Protein AF-A0A1I7IKX7-F1 (afdb_monomer_lite)

Radius of gyration: 22.65 Å; chains: 1; bounding box: 66×30×64 Å

Structure (mmCIF, N/CA/C/O backbone):
data_AF-A0A1I7IKX7-F1
#
_entry.id   AF-A0A1I7IKX7-F1
#
loop_
_atom_site.group_PDB
_atom_site.id
_atom_site.type_symbol
_atom_site.label_atom_id
_atom_site.label_alt_id
_atom_site.label_comp_id
_atom_site.label_asym_id
_atom_site.label_entity_id
_atom_site.label_seq_id
_atom_site.pdbx_PDB_ins_code
_atom_site.Cartn_x
_atom_site.Cartn_y
_atom_site.Cartn_z
_atom_site.occupancy
_atom_site.B_iso_or_equiv
_atom_site.auth_seq_id
_atom_site.auth_comp_id
_atom_site.auth_asym_id
_atom_site.auth_atom_id
_atom_site.pdbx_PDB_model_num
ATOM 1 N N . MET A 1 1 ? 24.505 4.560 -35.726 1.00 38.03 1 MET A N 1
ATOM 2 C CA . MET A 1 1 ? 23.063 4.797 -35.927 1.00 38.03 1 MET A CA 1
ATOM 3 C C . MET A 1 1 ? 22.500 5.191 -34.581 1.00 38.03 1 MET A C 1
ATOM 5 O O . MET A 1 1 ? 22.148 4.324 -33.798 1.00 38.03 1 MET A O 1
ATOM 9 N N . GLU A 1 2 ? 22.553 6.483 -34.277 1.00 46.25 2 GLU A N 1
ATOM 10 C CA . GLU A 1 2 ? 21.761 7.087 -33.206 1.00 46.25 2 GLU A CA 1
ATOM 11 C C . GLU A 1 2 ? 20.457 7.529 -33.869 1.00 46.25 2 GLU A C 1
ATOM 13 O O . GLU A 1 2 ? 20.399 8.582 -34.499 1.00 46.25 2 GLU A O 1
ATOM 18 N N . GLU A 1 3 ? 19.445 6.666 -33.846 1.00 45.12 3 GLU A N 1
ATOM 19 C CA . GLU A 1 3 ? 18.104 7.014 -34.311 1.00 45.12 3 GLU A CA 1
ATOM 20 C C . GLU A 1 3 ? 17.220 7.326 -33.097 1.00 45.12 3 GLU A C 1
ATOM 22 O O . GLU A 1 3 ? 16.821 6.436 -32.357 1.00 45.12 3 GLU A O 1
ATOM 27 N N . GLN A 1 4 ? 16.957 8.627 -32.927 1.00 48.66 4 GLN A N 1
ATOM 28 C CA . GLN A 1 4 ? 15.733 9.237 -32.387 1.00 48.66 4 GLN A CA 1
ATOM 29 C C . GLN A 1 4 ? 15.220 8.781 -30.999 1.00 48.66 4 GLN A C 1
ATOM 31 O O . GLN A 1 4 ? 14.270 8.015 -30.898 1.00 48.66 4 GLN A O 1
ATOM 36 N N . GLU A 1 5 ? 15.709 9.421 -29.928 1.00 53.25 5 GLU A N 1
ATOM 37 C CA . GLU A 1 5 ? 15.006 9.549 -28.627 1.00 53.25 5 GLU A CA 1
ATOM 38 C C . GLU A 1 5 ? 14.411 10.968 -28.456 1.00 53.25 5 GLU A C 1
ATOM 40 O O . GLU A 1 5 ? 14.593 11.622 -27.436 1.00 53.25 5 GLU A O 1
ATOM 45 N N . LEU A 1 6 ? 13.743 11.515 -29.478 1.00 49.81 6 LEU A N 1
ATOM 46 C CA . LEU A 1 6 ? 13.325 12.931 -29.462 1.00 49.81 6 LEU A CA 1
ATOM 47 C C . LEU A 1 6 ? 11.901 13.205 -28.945 1.00 49.81 6 LEU A C 1
ATOM 49 O O . LEU A 1 6 ? 11.495 14.362 -28.950 1.00 49.81 6 LEU A O 1
ATOM 53 N N . ASP A 1 7 ? 11.168 12.198 -28.457 1.00 56.81 7 ASP A N 1
ATOM 54 C CA . ASP A 1 7 ? 9.867 12.416 -27.793 1.00 56.81 7 ASP A CA 1
ATOM 55 C C . ASP A 1 7 ? 9.484 11.265 -26.837 1.00 56.81 7 ASP A C 1
ATOM 57 O O . ASP A 1 7 ? 8.400 10.685 -26.910 1.00 56.81 7 ASP A O 1
ATOM 61 N N . TYR A 1 8 ? 10.416 10.843 -25.976 1.00 66.56 8 TYR A N 1
ATOM 62 C CA . TYR A 1 8 ? 10.119 9.867 -24.925 1.00 66.56 8 TYR A CA 1
ATOM 63 C C . TYR A 1 8 ? 9.878 10.596 -23.599 1.00 66.56 8 TYR A C 1
ATOM 65 O O . TYR A 1 8 ? 10.785 11.244 -23.090 1.00 66.56 8 TYR A O 1
ATOM 73 N N . ASP A 1 9 ? 8.672 10.479 -23.028 1.00 78.25 9 ASP A N 1
ATOM 74 C CA . ASP A 1 9 ? 8.394 10.936 -21.660 1.00 78.25 9 ASP A CA 1
ATOM 75 C C . ASP A 1 9 ? 8.841 9.861 -20.646 1.00 78.25 9 ASP A C 1
ATOM 77 O O . ASP A 1 9 ? 8.178 8.816 -20.503 1.00 78.25 9 ASP A O 1
ATOM 81 N N . PRO A 1 10 ? 9.946 10.092 -19.908 1.00 76.75 10 PRO A N 1
ATOM 82 C CA . PRO A 1 10 ? 10.454 9.138 -18.933 1.00 76.75 10 PRO A CA 1
ATOM 83 C C . PRO A 1 10 ? 9.501 8.907 -17.760 1.00 76.75 10 PRO A C 1
ATOM 85 O O . PRO A 1 10 ? 9.554 7.838 -17.147 1.00 76.75 10 PRO A O 1
ATOM 88 N N . PHE A 1 11 ? 8.594 9.845 -17.475 1.00 83.50 11 PHE A N 1
ATOM 89 C CA . PHE A 1 11 ? 7.689 9.804 -16.329 1.00 83.50 11 PHE A CA 1
ATOM 90 C C . PHE A 1 11 ? 6.240 9.606 -16.764 1.00 83.50 11 PHE A C 1
ATOM 92 O O . PHE A 1 11 ? 5.351 10.415 -16.515 1.00 83.50 11 PHE A O 1
ATOM 99 N N . THR A 1 12 ? 5.994 8.453 -17.372 1.00 89.06 12 THR A N 1
ATOM 100 C CA . THR A 1 12 ? 4.670 8.041 -17.843 1.00 89.06 12 THR A CA 1
ATOM 101 C C . THR A 1 12 ? 3.849 7.392 -16.725 1.00 89.06 12 THR A C 1
ATOM 103 O O . THR A 1 12 ? 4.320 6.473 -16.056 1.00 89.06 12 THR A O 1
ATOM 106 N N . TYR A 1 13 ? 2.589 7.808 -16.571 1.00 91.38 13 TYR A N 1
ATOM 107 C CA . TYR A 1 13 ? 1.655 7.343 -15.533 1.00 91.38 13 TYR A CA 1
ATOM 108 C C . TYR A 1 13 ? 0.393 6.723 -16.148 1.00 91.38 13 TYR A C 1
ATOM 110 O O . TYR A 1 13 ? 0.023 7.107 -17.257 1.00 91.38 13 TYR A O 1
ATOM 118 N N . PRO A 1 14 ? -0.323 5.831 -15.433 1.00 94.69 14 PRO A N 1
ATOM 119 C CA . PRO A 1 14 ? -1.560 5.259 -15.947 1.00 94.69 14 PRO A CA 1
ATOM 120 C C . PRO A 1 14 ? -2.645 6.332 -16.082 1.00 94.69 14 PRO A C 1
ATOM 122 O O . PRO A 1 14 ? -2.897 7.123 -15.154 1.00 94.69 14 PRO A O 1
ATOM 125 N N . SER A 1 15 ? -3.337 6.305 -17.215 1.00 95.19 15 SER A N 1
ATOM 126 C CA . SER A 1 15 ? -4.569 7.048 -17.471 1.00 95.19 15 SER A CA 1
ATOM 127 C C . SER A 1 15 ? -5.696 6.610 -16.531 1.00 95.19 15 SER A C 1
ATOM 129 O O . SER A 1 15 ? -5.634 5.567 -15.878 1.00 95.19 15 SER A O 1
ATOM 131 N N . LEU A 1 16 ? -6.771 7.398 -16.451 1.00 94.06 16 LEU A N 1
ATOM 132 C CA . LEU A 1 16 ? -7.917 7.059 -15.599 1.00 94.06 16 LEU A CA 1
ATOM 133 C C . LEU A 1 16 ? -8.567 5.718 -15.974 1.00 94.06 16 LEU A C 1
ATOM 135 O O . LEU A 1 16 ? -9.005 4.995 -15.081 1.00 94.06 16 LEU A O 1
ATOM 139 N N . GLU A 1 17 ? -8.606 5.366 -17.259 1.00 95.75 17 GLU A N 1
ATOM 140 C CA . GLU A 1 17 ? -9.187 4.099 -17.713 1.00 95.75 17 GLU A CA 1
ATOM 141 C C . GLU A 1 17 ? -8.289 2.906 -17.372 1.00 95.75 17 GLU A C 1
ATOM 143 O O . GLU A 1 17 ? -8.777 1.906 -16.845 1.00 95.75 17 GLU A O 1
ATOM 148 N N . GLU A 1 18 ? -6.971 3.034 -17.543 1.00 95.00 18 GLU A N 1
ATOM 149 C CA . GLU A 1 18 ? -6.019 1.993 -17.131 1.00 95.00 18 GLU A CA 1
ATOM 150 C C . GLU A 1 18 ? -6.080 1.743 -15.623 1.00 95.00 18 GLU A C 1
ATOM 152 O O . GLU A 1 18 ? -6.112 0.592 -15.187 1.00 95.00 18 GLU A O 1
ATOM 157 N N . ARG A 1 19 ? -6.198 2.806 -14.813 1.00 94.62 19 ARG A N 1
ATOM 158 C CA . ARG A 1 19 ? -6.390 2.669 -13.359 1.00 94.62 19 ARG A CA 1
ATOM 159 C C . ARG A 1 19 ? -7.636 1.847 -13.043 1.00 94.62 19 ARG A C 1
ATOM 161 O O . ARG A 1 19 ? -7.568 0.948 -12.212 1.00 94.62 19 ARG A O 1
ATOM 168 N N . LYS A 1 20 ? -8.764 2.124 -13.708 1.00 93.19 20 LYS A N 1
ATOM 169 C CA . LYS A 1 20 ? -10.014 1.372 -13.506 1.00 93.19 20 LYS A CA 1
ATOM 170 C C . LYS A 1 20 ? -9.851 -0.101 -13.877 1.00 93.19 20 LYS A C 1
ATOM 172 O O . LYS A 1 20 ? -10.364 -0.952 -13.156 1.00 93.19 20 LYS A O 1
ATOM 177 N N . VAL A 1 21 ? -9.156 -0.408 -14.973 1.00 94.25 21 VAL A N 1
ATOM 178 C CA . VAL A 1 21 ? -8.885 -1.794 -15.393 1.00 94.25 21 VAL A CA 1
ATOM 179 C C . VAL A 1 21 ? -8.034 -2.517 -14.349 1.00 94.25 21 VAL A C 1
ATOM 181 O O . VAL A 1 21 ? -8.400 -3.609 -13.914 1.00 94.25 21 VAL A O 1
ATOM 184 N N . ILE A 1 22 ? -6.951 -1.887 -13.888 1.00 93.94 22 ILE A N 1
ATOM 185 C CA . ILE A 1 22 ? -6.068 -2.458 -12.866 1.00 93.94 22 ILE A CA 1
ATOM 186 C C . ILE A 1 22 ? -6.824 -2.674 -11.550 1.00 93.94 22 ILE A C 1
ATOM 188 O O . ILE A 1 22 ? -6.741 -3.759 -10.978 1.00 93.94 22 ILE A O 1
ATOM 192 N N . ILE A 1 23 ? -7.611 -1.698 -11.087 1.00 91.75 23 ILE A N 1
ATOM 193 C CA . ILE A 1 23 ? -8.394 -1.832 -9.847 1.00 91.75 23 ILE A CA 1
ATOM 194 C C . ILE A 1 23 ? -9.406 -2.976 -9.968 1.00 91.75 23 ILE A C 1
ATOM 196 O O . ILE A 1 23 ? -9.490 -3.816 -9.077 1.00 91.75 23 ILE A O 1
ATOM 200 N N . LYS A 1 24 ? -10.117 -3.078 -11.099 1.00 90.75 24 LYS A N 1
ATOM 201 C CA . LYS A 1 24 ? -11.068 -4.174 -11.352 1.00 90.75 24 LYS A CA 1
ATOM 202 C C . LYS A 1 24 ? -10.414 -5.558 -11.349 1.00 90.75 24 LYS A C 1
ATOM 204 O O . LYS A 1 24 ? -11.094 -6.533 -11.042 1.00 90.75 24 LYS A O 1
ATOM 209 N N . SER A 1 25 ? -9.119 -5.656 -11.662 1.00 88.94 25 SER A N 1
ATOM 210 C CA . SER A 1 25 ? -8.379 -6.923 -11.573 1.00 88.94 25 SER A CA 1
ATOM 211 C C . SER A 1 25 ? -8.161 -7.407 -10.132 1.00 88.94 25 SER A C 1
ATOM 213 O O . SER A 1 25 ? -7.816 -8.567 -9.927 1.00 88.94 25 SER A O 1
ATOM 215 N N . GLN A 1 26 ? -8.401 -6.546 -9.135 1.00 86.06 26 GLN A N 1
ATOM 216 C CA . GLN A 1 26 ? -8.281 -6.849 -7.711 1.00 86.06 26 GLN A CA 1
ATOM 217 C C . GLN A 1 26 ? -9.601 -6.575 -6.975 1.00 86.06 26 GLN A C 1
ATOM 219 O O . GLN A 1 26 ? -9.733 -5.573 -6.268 1.00 86.06 26 GLN A O 1
ATOM 224 N N . PRO A 1 27 ? -10.588 -7.485 -7.067 1.00 77.50 27 PRO A N 1
ATOM 225 C CA . PRO A 1 27 ? -11.934 -7.273 -6.522 1.00 77.50 27 PRO A CA 1
ATOM 226 C C . PRO A 1 27 ? -11.989 -7.193 -4.986 1.00 77.50 27 PRO A C 1
ATOM 228 O O . PRO A 1 27 ? -13.045 -6.933 -4.412 1.00 77.50 27 PRO A O 1
ATOM 231 N N . LEU A 1 28 ? -10.873 -7.455 -4.298 1.00 80.69 28 LEU A N 1
ATOM 232 C CA . LEU A 1 28 ? -10.764 -7.309 -2.849 1.00 80.69 28 LEU A CA 1
ATOM 233 C C . LEU A 1 28 ? -10.520 -5.860 -2.413 1.00 80.69 28 LEU A C 1
ATOM 235 O O . LEU A 1 28 ? -10.803 -5.554 -1.261 1.00 80.69 28 LEU A O 1
ATOM 239 N N . ILE A 1 29 ? -10.047 -4.978 -3.304 1.00 81.06 29 ILE A N 1
ATOM 240 C CA . ILE A 1 29 ? -9.716 -3.583 -2.973 1.00 81.06 29 ILE A CA 1
ATOM 241 C C . ILE A 1 29 ? -10.909 -2.849 -2.354 1.00 81.06 29 ILE A C 1
ATOM 243 O O . ILE A 1 29 ? -10.769 -2.240 -1.295 1.00 81.06 29 ILE A O 1
ATOM 247 N N . ASP A 1 30 ? -12.088 -2.960 -2.964 1.00 76.94 30 ASP A N 1
ATOM 248 C CA . ASP A 1 30 ? -13.287 -2.262 -2.485 1.00 76.94 30 ASP A CA 1
ATOM 249 C C . ASP A 1 30 ? -13.740 -2.769 -1.107 1.00 76.94 30 ASP A C 1
ATOM 251 O O . ASP A 1 30 ? -14.344 -2.030 -0.338 1.00 76.94 30 ASP A O 1
ATOM 255 N N . LYS A 1 31 ? -13.385 -4.011 -0.753 1.00 83.50 31 LYS A N 1
ATOM 256 C CA . LYS A 1 31 ? -13.708 -4.627 0.543 1.00 83.50 31 LYS A CA 1
ATOM 257 C C . LYS A 1 31 ? -12.749 -4.224 1.663 1.00 83.50 31 LYS A C 1
ATOM 259 O O . LYS A 1 31 ? -12.966 -4.619 2.805 1.00 83.50 31 LYS A O 1
ATOM 264 N N . LEU A 1 32 ? -11.668 -3.508 1.347 1.00 84.56 32 LEU A N 1
ATOM 265 C CA . LEU A 1 32 ? -10.701 -3.062 2.348 1.00 84.56 32 LEU A CA 1
ATOM 266 C C . LEU A 1 32 ? -11.171 -1.820 3.096 1.00 84.56 32 LEU A C 1
ATOM 268 O O . LEU A 1 32 ? -10.647 -1.552 4.168 1.00 84.56 32 LEU A O 1
ATOM 272 N N . TYR A 1 33 ? -12.105 -1.046 2.548 1.00 86.44 33 TYR A N 1
ATOM 273 C CA . TYR A 1 33 ? -12.596 0.161 3.201 1.00 86.44 33 TYR A CA 1
ATOM 274 C C . TYR A 1 33 ? -13.486 -0.189 4.395 1.00 86.44 33 TYR A C 1
ATOM 276 O O . TYR A 1 33 ? -14.313 -1.093 4.329 1.00 86.44 33 TYR A O 1
ATOM 284 N N . LEU A 1 34 ? -13.315 0.542 5.498 1.00 84.50 34 LEU A N 1
ATOM 285 C CA . LEU A 1 34 ? -14.235 0.463 6.627 1.00 84.50 34 LEU A CA 1
ATOM 286 C C . LEU A 1 34 ? -15.418 1.388 6.368 1.00 84.50 34 LEU A C 1
ATOM 288 O O . LEU A 1 34 ? -15.240 2.609 6.266 1.00 84.50 34 LEU A O 1
ATOM 292 N N . ASP A 1 35 ? -16.6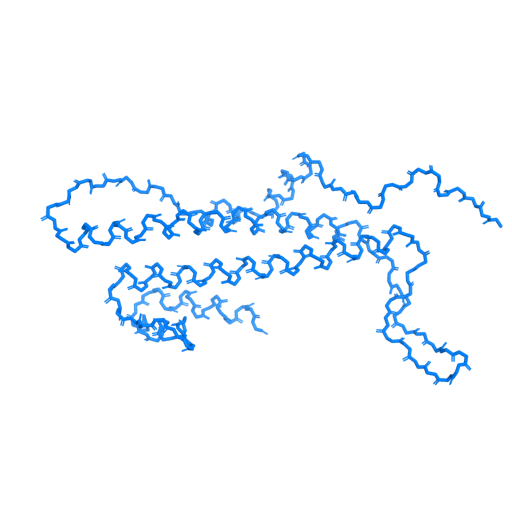08 0.804 6.310 1.00 79.19 35 ASP A N 1
ATOM 293 C CA . ASP A 1 35 ? -17.849 1.541 6.121 1.00 79.19 35 ASP A CA 1
ATOM 294 C C . ASP A 1 35 ? -18.189 2.424 7.335 1.00 79.19 35 ASP A C 1
ATOM 296 O O . ASP A 1 35 ? -17.752 2.228 8.477 1.00 79.19 35 ASP A O 1
ATOM 300 N N . ASP A 1 36 ? -18.989 3.455 7.088 1.00 63.50 36 ASP A N 1
ATOM 301 C CA . ASP A 1 36 ? -19.777 4.102 8.130 1.00 63.50 36 ASP A CA 1
ATOM 302 C C . ASP A 1 36 ? -20.945 3.175 8.489 1.00 63.50 36 ASP A C 1
ATOM 304 O O . ASP A 1 36 ? -22.069 3.385 8.035 1.00 63.50 36 ASP A O 1
ATOM 308 N N . GLU A 1 37 ? -20.713 2.146 9.314 1.00 56.41 37 GLU A N 1
ATOM 309 C CA . GLU A 1 37 ? -21.849 1.562 10.027 1.00 56.41 37 GLU A CA 1
ATOM 310 C C . GLU A 1 37 ? -22.503 2.682 10.840 1.00 56.41 37 GLU A C 1
ATOM 312 O O . GLU A 1 37 ? -21.852 3.421 11.586 1.00 56.41 37 GLU A O 1
ATOM 317 N N . THR A 1 38 ? -23.794 2.861 10.573 1.00 43.94 38 THR A N 1
ATOM 318 C CA . THR A 1 38 ? -24.645 3.939 11.053 1.00 43.94 38 THR A CA 1
ATOM 319 C C . THR A 1 38 ? -24.365 4.250 12.509 1.00 43.94 38 THR A C 1
ATOM 321 O O . THR A 1 38 ? -24.532 3.391 13.369 1.00 43.94 38 THR A O 1
ATOM 324 N N . ASN A 1 39 ? -23.982 5.504 12.753 1.00 42.16 39 ASN A N 1
ATOM 325 C CA . ASN A 1 39 ? -24.000 6.158 14.049 1.00 42.16 39 ASN A CA 1
ATOM 326 C C . ASN A 1 39 ? -25.251 5.753 14.845 1.00 42.16 39 ASN A C 1
ATOM 328 O O . ASN A 1 39 ? -26.289 6.414 14.745 1.00 42.16 39 ASN A O 1
ATOM 332 N N . ASP A 1 40 ? -25.152 4.723 15.676 1.00 45.97 40 ASP A N 1
ATOM 333 C CA . ASP A 1 40 ? -26.076 4.562 16.780 1.00 45.97 40 ASP A CA 1
ATOM 334 C C . ASP A 1 40 ? -25.661 5.624 17.803 1.00 45.97 40 ASP A C 1
ATOM 336 O O . ASP A 1 40 ? -24.811 5.410 18.668 1.00 45.97 40 ASP A O 1
ATOM 340 N N . LYS A 1 41 ? -26.177 6.848 17.608 1.00 48.97 41 LYS A N 1
ATOM 341 C CA . LYS A 1 41 ? -25.873 8.069 18.382 1.00 48.97 41 LYS A CA 1
ATOM 342 C C . LYS A 1 41 ? -26.366 7.988 19.832 1.00 48.97 41 LYS A C 1
ATOM 344 O O . LYS A 1 41 ? -26.584 9.017 20.472 1.00 48.97 41 LYS A O 1
ATOM 349 N N . SER A 1 42 ? -26.570 6.790 20.370 1.00 48.91 42 SER A N 1
ATOM 350 C CA . SER A 1 42 ? -26.863 6.587 21.779 1.00 48.91 42 SER A CA 1
ATOM 351 C C . SER A 1 42 ? -25.574 6.741 22.592 1.00 48.91 42 SER A C 1
ATOM 353 O O . SER A 1 42 ? -24.990 5.774 23.077 1.00 48.91 42 SER A O 1
ATOM 355 N N . TYR A 1 43 ? -25.145 7.992 22.771 1.00 51.31 43 TYR A N 1
ATOM 356 C CA . TYR A 1 43 ? -24.033 8.405 23.639 1.00 51.31 43 TYR A CA 1
ATOM 357 C C . TYR A 1 43 ? -24.380 8.345 25.137 1.00 51.31 43 TYR A C 1
ATOM 359 O O . TYR A 1 43 ? -23.823 9.082 25.945 1.00 51.31 43 TYR A O 1
ATOM 367 N N . THR A 1 44 ? -25.321 7.488 25.526 1.00 50.56 44 THR A N 1
ATOM 368 C CA . THR A 1 44 ? -25.735 7.310 26.924 1.00 50.56 44 THR A CA 1
ATOM 369 C C . THR A 1 44 ? -24.691 6.566 27.757 1.00 50.56 44 THR A C 1
ATOM 371 O O . THR A 1 44 ? -24.791 6.542 28.979 1.00 50.56 44 THR A O 1
ATOM 374 N N . ASP A 1 45 ? -23.670 5.998 27.112 1.00 59.81 45 ASP A N 1
ATOM 375 C CA . ASP A 1 45 ? -22.630 5.198 27.742 1.00 59.81 45 ASP A CA 1
ATOM 376 C C . ASP A 1 45 ? -21.249 5.849 27.535 1.00 59.81 45 ASP A C 1
ATOM 378 O O . ASP A 1 45 ? -20.784 6.021 26.404 1.00 59.81 45 ASP A O 1
ATOM 382 N N . PHE A 1 46 ? -20.587 6.237 28.630 1.00 55.00 46 PHE A N 1
ATOM 383 C CA . PHE A 1 46 ? -19.304 6.959 28.615 1.00 55.00 46 PHE A CA 1
ATOM 384 C C . PHE A 1 46 ? -18.198 6.165 27.904 1.00 55.00 46 PHE A C 1
ATOM 386 O O . PHE A 1 46 ? -17.353 6.744 27.220 1.00 55.00 46 PHE A O 1
ATOM 393 N N . ILE A 1 47 ? -18.237 4.832 28.005 1.00 58.44 47 ILE A N 1
ATOM 394 C CA . ILE A 1 47 ? -17.303 3.935 27.312 1.00 58.44 47 ILE A CA 1
ATOM 395 C C . ILE A 1 47 ? -17.552 3.978 25.799 1.00 58.44 47 ILE A C 1
ATOM 397 O O . ILE A 1 47 ? -16.602 4.094 25.027 1.00 58.44 47 ILE A O 1
ATOM 401 N N . LYS A 1 48 ? -18.818 3.979 25.358 1.00 58.44 48 LYS A N 1
ATOM 402 C CA . LYS A 1 48 ? -19.164 4.125 23.933 1.00 58.44 48 LYS A CA 1
ATOM 403 C C . LYS A 1 48 ? -18.778 5.499 23.393 1.00 58.44 48 LYS A C 1
ATOM 405 O O . LYS A 1 48 ? -18.275 5.582 22.280 1.00 58.44 48 LYS A O 1
ATOM 410 N N . TYR A 1 49 ? -18.959 6.559 24.180 1.00 57.75 49 TYR A N 1
ATOM 411 C CA . TYR A 1 49 ? -18.551 7.913 23.803 1.00 57.75 49 TYR A CA 1
ATOM 412 C C . TYR A 1 49 ? -17.026 8.036 23.653 1.00 57.75 49 TYR A C 1
ATOM 414 O O . TYR A 1 49 ? -16.549 8.534 22.635 1.00 57.75 49 TYR A O 1
ATOM 422 N N . LYS A 1 50 ? -16.253 7.522 24.620 1.00 60.28 50 LYS A N 1
ATOM 423 C CA . LYS A 1 50 ? -14.784 7.499 24.551 1.00 60.28 50 LYS A CA 1
ATOM 424 C C . LYS A 1 50 ? -14.290 6.677 23.357 1.00 60.28 50 LYS A C 1
ATOM 426 O O . LYS A 1 50 ? -13.461 7.153 22.589 1.00 60.28 50 LYS A O 1
ATOM 431 N N . ASN A 1 51 ? -14.861 5.492 23.148 1.00 62.53 51 ASN A N 1
ATOM 432 C CA . ASN A 1 51 ? -14.521 4.648 22.006 1.00 62.53 51 ASN A CA 1
ATOM 433 C C . ASN A 1 51 ? -14.898 5.315 20.675 1.00 62.53 51 ASN A C 1
ATOM 435 O O . ASN A 1 51 ? -14.137 5.220 19.722 1.00 62.53 51 ASN A O 1
ATOM 439 N N . ALA A 1 52 ? -16.018 6.039 20.593 1.00 61.06 52 ALA A N 1
ATOM 440 C CA . ALA A 1 52 ? -16.400 6.776 19.387 1.00 61.06 52 ALA A CA 1
ATOM 441 C C . ALA A 1 52 ? -15.421 7.918 19.051 1.00 61.06 52 ALA A C 1
ATOM 443 O O . ALA A 1 52 ? -15.130 8.139 17.873 1.00 61.06 52 ALA A O 1
ATOM 444 N N . LEU A 1 53 ? -14.889 8.610 20.068 1.00 65.31 53 LEU A N 1
ATOM 445 C CA . LEU A 1 53 ? -13.880 9.661 19.889 1.00 65.31 53 LEU A CA 1
ATOM 446 C C . LEU A 1 53 ? -12.543 9.120 19.368 1.00 65.31 53 LEU A C 1
ATOM 448 O O . LEU A 1 53 ? -11.904 9.800 18.569 1.00 65.31 53 LEU A O 1
ATOM 452 N N . ASP A 1 54 ? -12.149 7.908 19.763 1.00 70.88 54 ASP A N 1
ATOM 453 C CA . ASP A 1 54 ? -10.910 7.285 19.284 1.00 70.88 54 ASP A CA 1
ATOM 454 C C . ASP A 1 54 ? -11.110 6.550 17.943 1.00 70.88 54 ASP A C 1
ATOM 456 O O . ASP A 1 54 ? -10.305 6.690 17.024 1.00 70.88 54 ASP A O 1
ATOM 460 N N . ILE A 1 55 ? -12.207 5.811 17.758 1.00 76.75 55 ILE A N 1
ATOM 461 C CA . ILE A 1 55 ? -12.421 4.964 16.571 1.00 76.75 55 ILE A CA 1
ATOM 462 C C . ILE A 1 55 ? -12.599 5.793 15.295 1.00 76.75 55 ILE A C 1
ATOM 464 O O . ILE A 1 55 ? -12.035 5.436 14.259 1.00 76.75 55 ILE A O 1
ATOM 468 N N . TRP A 1 56 ? -13.358 6.895 15.330 1.00 81.44 56 TRP A N 1
ATOM 469 C CA . TRP A 1 56 ? -13.663 7.658 14.112 1.00 81.44 56 TRP A CA 1
ATOM 470 C C . TRP A 1 56 ? -12.412 8.264 13.441 1.00 81.44 56 TRP A C 1
ATOM 472 O O . TRP A 1 56 ? -12.215 8.035 12.241 1.00 81.44 56 TRP A O 1
ATOM 482 N N . PRO A 1 57 ? -11.505 8.961 14.163 1.00 83.81 57 PRO A N 1
ATOM 483 C CA . PRO A 1 57 ? -10.255 9.443 13.578 1.00 83.81 57 PRO A CA 1
ATOM 484 C C . PRO A 1 57 ? -9.382 8.317 13.018 1.00 83.81 57 PRO A C 1
ATOM 486 O O . PRO A 1 57 ? -8.808 8.466 11.936 1.00 83.81 57 PRO A O 1
ATOM 489 N N . TRP A 1 58 ? -9.285 7.186 13.724 1.00 86.62 58 TRP A N 1
ATOM 490 C CA . TRP A 1 58 ? -8.482 6.047 13.279 1.00 86.62 58 TRP A CA 1
ATOM 491 C C . TRP A 1 58 ? -9.070 5.356 12.055 1.00 86.62 58 TRP A C 1
ATOM 493 O O . TRP A 1 58 ? -8.320 5.014 11.142 1.00 86.62 58 TRP A O 1
ATOM 503 N N . LYS A 1 59 ? -10.397 5.257 11.961 1.00 87.06 59 LYS A N 1
ATOM 504 C CA . LYS A 1 59 ? -11.074 4.777 10.757 1.00 87.06 59 LYS A CA 1
ATOM 505 C C . LYS A 1 59 ? -10.769 5.655 9.546 1.00 87.06 59 LYS A C 1
ATOM 507 O O . LYS A 1 59 ? -10.388 5.148 8.495 1.00 87.06 59 LYS A O 1
ATOM 512 N N . ASN A 1 60 ? -10.867 6.976 9.688 1.00 88.56 60 ASN A N 1
ATOM 513 C CA . ASN A 1 60 ? -10.544 7.891 8.591 1.00 88.56 60 ASN A CA 1
ATOM 514 C C . ASN A 1 60 ? -9.076 7.782 8.171 1.00 88.56 60 ASN A C 1
ATOM 516 O O . ASN A 1 60 ? -8.761 7.785 6.981 1.00 88.56 60 ASN A O 1
ATOM 520 N N . ARG A 1 61 ? -8.160 7.647 9.139 1.00 91.25 61 ARG A N 1
ATOM 521 C CA . ARG A 1 61 ? -6.740 7.390 8.857 1.00 91.25 61 ARG A CA 1
ATOM 522 C C . ARG A 1 61 ? -6.548 6.076 8.105 1.00 91.25 61 ARG A C 1
ATOM 524 O O . ARG A 1 61 ? -5.786 6.064 7.141 1.00 91.25 61 ARG A O 1
ATOM 531 N N . PHE A 1 62 ? -7.253 5.020 8.504 1.00 92.31 62 PHE A N 1
ATOM 532 C CA . PHE A 1 62 ? -7.228 3.725 7.835 1.00 92.31 62 PHE A CA 1
ATOM 533 C C . PHE A 1 62 ? -7.719 3.824 6.387 1.00 92.31 62 PHE A C 1
ATOM 535 O O . PHE A 1 62 ? -6.967 3.491 5.477 1.00 92.31 62 PHE A O 1
ATOM 542 N N . ASN A 1 63 ? -8.906 4.385 6.146 1.00 91.94 63 ASN A N 1
ATOM 543 C CA . ASN A 1 63 ? -9.460 4.534 4.795 1.00 91.94 63 ASN A CA 1
ATOM 544 C C . ASN A 1 63 ? -8.563 5.404 3.897 1.00 91.94 63 ASN A C 1
ATOM 546 O O . ASN A 1 63 ? -8.319 5.067 2.740 1.00 91.94 63 ASN A O 1
ATOM 550 N N . ASN A 1 64 ? -7.973 6.475 4.438 1.00 93.12 64 ASN A N 1
ATOM 551 C CA . ASN A 1 64 ? -6.964 7.263 3.722 1.00 93.12 64 ASN A CA 1
ATOM 552 C C . ASN A 1 64 ? -5.711 6.442 3.386 1.00 93.12 64 ASN A C 1
ATOM 554 O O . ASN A 1 64 ? -5.079 6.653 2.347 1.00 93.12 64 ASN A O 1
ATOM 558 N N . LYS A 1 65 ? -5.322 5.514 4.265 1.00 94.12 65 LYS A N 1
ATOM 559 C CA . LYS A 1 65 ? -4.218 4.587 4.022 1.00 94.12 65 LYS A CA 1
ATOM 560 C C . LYS A 1 65 ? -4.547 3.587 2.928 1.00 94.12 65 LYS A C 1
ATOM 562 O O . LYS A 1 65 ? -3.708 3.430 2.045 1.00 94.12 65 LYS A O 1
ATOM 567 N N . ILE A 1 66 ? -5.747 3.010 2.942 1.00 94.25 66 ILE A N 1
ATOM 568 C CA . ILE A 1 66 ? -6.241 2.126 1.883 1.00 94.25 66 ILE A CA 1
ATOM 569 C C . ILE A 1 66 ? -6.256 2.855 0.539 1.00 94.25 66 ILE A C 1
ATOM 571 O O . ILE A 1 66 ? -5.659 2.361 -0.408 1.00 94.25 66 ILE A O 1
ATOM 575 N N . SER A 1 67 ? -6.781 4.080 0.452 1.00 94.25 67 SER A N 1
ATOM 576 C CA . SER A 1 67 ? -6.738 4.853 -0.803 1.00 94.25 67 SER A CA 1
ATOM 577 C C . SER A 1 67 ? -5.318 5.057 -1.334 1.00 94.25 67 SER A C 1
ATOM 579 O O . SER A 1 67 ? -5.072 4.921 -2.532 1.00 94.25 67 SER A O 1
ATOM 581 N N . LYS A 1 68 ? -4.356 5.344 -0.449 1.00 95.31 68 LYS A N 1
ATOM 582 C CA . LYS A 1 68 ? -2.947 5.468 -0.842 1.00 95.31 68 LYS A CA 1
ATOM 583 C C . LYS A 1 68 ? -2.345 4.124 -1.267 1.00 95.31 68 LYS A C 1
ATOM 585 O O . LYS A 1 68 ? -1.598 4.099 -2.235 1.00 95.31 68 LYS A O 1
ATOM 590 N N . LEU A 1 69 ? -2.669 3.038 -0.563 1.00 94.88 69 LEU A N 1
ATOM 591 C CA . LEU A 1 69 ? -2.244 1.670 -0.882 1.00 94.88 69 LEU A CA 1
ATOM 592 C C . LEU A 1 69 ? -2.746 1.233 -2.264 1.00 94.88 69 LEU A C 1
ATOM 594 O O . LEU A 1 69 ? -1.987 0.691 -3.059 1.00 94.88 69 LEU A O 1
ATOM 598 N N . VAL A 1 70 ? -4.015 1.506 -2.564 1.00 94.88 70 VAL A N 1
ATOM 599 C CA . VAL A 1 70 ? -4.630 1.228 -3.866 1.00 94.88 70 VAL A CA 1
ATOM 600 C C . VAL A 1 70 ? -3.934 2.023 -4.961 1.00 94.88 70 VAL A C 1
ATOM 602 O O . VAL A 1 70 ? -3.588 1.474 -6.003 1.00 94.88 70 VAL A O 1
ATOM 605 N N . PHE A 1 71 ? -3.677 3.309 -4.724 1.00 95.19 71 PHE A N 1
ATOM 606 C CA . PHE A 1 71 ? -2.980 4.138 -5.699 1.00 95.19 71 PHE A CA 1
ATOM 607 C C . PHE A 1 71 ? -1.555 3.642 -5.979 1.00 95.19 71 PHE A C 1
ATOM 609 O O . PHE A 1 71 ? -1.173 3.518 -7.143 1.00 95.19 71 PHE A O 1
ATOM 616 N N . SER A 1 72 ? -0.778 3.313 -4.943 1.00 96.50 72 SER A N 1
ATOM 617 C CA . SER A 1 72 ? 0.573 2.781 -5.134 1.00 96.50 72 SER A CA 1
ATOM 618 C C . SER A 1 72 ? 0.560 1.402 -5.792 1.00 96.50 72 SER A C 1
ATOM 620 O O . SER A 1 72 ? 1.364 1.184 -6.691 1.00 96.50 72 SER A O 1
ATOM 622 N N . TYR A 1 73 ? -0.395 0.527 -5.455 1.00 95.31 73 TYR A N 1
ATOM 623 C CA . TYR A 1 73 ? -0.602 -0.746 -6.157 1.00 95.31 73 TYR A CA 1
ATOM 624 C C . TYR A 1 73 ? -0.806 -0.540 -7.659 1.00 95.31 73 TYR A C 1
ATOM 626 O O . TYR A 1 73 ? -0.172 -1.208 -8.473 1.00 95.31 73 TYR A O 1
ATOM 634 N N . VAL A 1 74 ? -1.672 0.406 -8.030 1.00 96.31 74 VAL A N 1
ATOM 635 C CA . VAL A 1 74 ? -1.973 0.694 -9.434 1.00 96.31 74 VAL A CA 1
ATOM 636 C C . VAL A 1 74 ? -0.728 1.157 -10.186 1.00 96.31 74 VAL A C 1
ATOM 638 O O . VAL A 1 74 ? -0.482 0.681 -11.292 1.00 96.31 74 VAL A O 1
ATOM 641 N N . LEU A 1 75 ? 0.085 2.027 -9.581 1.00 96.75 75 LEU A N 1
ATOM 642 C CA . LEU A 1 75 ? 1.365 2.437 -10.162 1.00 96.75 75 LEU A CA 1
ATOM 643 C C . LEU A 1 75 ? 2.331 1.255 -10.293 1.00 96.75 75 LEU A C 1
ATOM 645 O O . LEU A 1 75 ? 2.904 1.050 -11.360 1.00 96.75 75 LEU A O 1
ATOM 649 N N . THR A 1 76 ? 2.472 0.443 -9.245 1.00 96.19 76 THR A N 1
ATOM 650 C CA . THR A 1 76 ? 3.348 -0.733 -9.261 1.00 96.19 76 THR A CA 1
ATOM 651 C C . THR A 1 76 ? 2.952 -1.703 -10.362 1.00 96.19 76 THR A C 1
ATOM 653 O O . THR A 1 76 ? 3.803 -2.102 -11.153 1.00 96.19 76 THR A O 1
ATOM 656 N N . LYS A 1 77 ? 1.663 -2.042 -10.464 1.00 95.62 77 LYS A N 1
ATOM 657 C CA . LYS A 1 77 ? 1.153 -2.949 -11.494 1.00 95.62 77 LYS A CA 1
ATOM 658 C C . LYS A 1 77 ? 1.337 -2.373 -12.894 1.00 95.62 77 LYS A C 1
ATOM 660 O O . LYS A 1 77 ? 1.788 -3.092 -13.775 1.00 95.62 77 LYS A O 1
ATOM 665 N N . TYR A 1 78 ? 1.059 -1.084 -13.084 1.00 95.81 78 TYR A N 1
ATOM 666 C CA . TYR A 1 78 ? 1.262 -0.408 -14.364 1.00 95.81 78 TYR A CA 1
ATOM 667 C C . TYR A 1 78 ? 2.721 -0.485 -14.835 1.00 95.81 78 TYR A C 1
ATOM 669 O O . TYR A 1 78 ? 2.989 -0.889 -15.965 1.00 95.81 78 TYR A O 1
ATOM 677 N N . HIS A 1 79 ? 3.680 -0.148 -13.969 1.00 95.00 79 HIS A N 1
ATOM 678 C CA . HIS A 1 79 ? 5.099 -0.202 -14.328 1.00 95.00 79 HIS A CA 1
ATOM 679 C C . HIS A 1 79 ? 5.617 -1.633 -14.486 1.00 95.00 79 HIS A C 1
ATOM 681 O O . HIS A 1 79 ? 6.462 -1.878 -15.347 1.00 95.00 79 HIS A O 1
ATOM 687 N N . PHE A 1 80 ? 5.081 -2.581 -13.715 1.00 94.19 80 PHE A N 1
ATOM 688 C CA . PHE A 1 80 ? 5.369 -4.002 -13.880 1.00 94.19 80 PHE A CA 1
ATOM 689 C C . PHE A 1 80 ? 4.901 -4.524 -15.246 1.00 94.19 80 PHE A C 1
ATOM 691 O O . PHE A 1 80 ? 5.684 -5.127 -15.973 1.00 94.19 80 PHE A O 1
ATOM 698 N N . ASP A 1 81 ? 3.656 -4.231 -15.633 1.00 94.06 81 ASP A N 1
ATOM 699 C CA . ASP A 1 81 ? 3.053 -4.707 -16.886 1.00 94.06 81 ASP A CA 1
ATOM 700 C C . ASP A 1 81 ? 3.724 -4.132 -18.130 1.00 94.06 81 ASP A C 1
ATOM 702 O O . ASP A 1 81 ? 3.771 -4.775 -19.177 1.00 94.06 81 ASP A O 1
ATOM 706 N N . ARG A 1 82 ? 4.287 -2.928 -18.014 1.00 90.94 82 ARG A N 1
ATOM 707 C CA . ARG A 1 82 ? 5.109 -2.334 -19.071 1.00 90.94 82 ARG A CA 1
ATOM 708 C C . ARG A 1 82 ? 6.403 -3.105 -19.322 1.00 90.94 82 ARG A C 1
ATOM 710 O O . ARG A 1 82 ? 7.015 -2.886 -20.367 1.00 90.94 82 ARG A O 1
ATOM 717 N N . GLY A 1 83 ? 6.827 -3.964 -18.399 1.00 88.38 83 GLY A N 1
ATOM 718 C CA . GLY A 1 83 ? 8.067 -4.721 -18.491 1.00 88.38 83 GLY A CA 1
ATOM 719 C C . GLY A 1 83 ? 9.312 -3.846 -18.351 1.00 88.38 83 GLY A C 1
ATOM 720 O O . GLY A 1 83 ? 9.297 -2.633 -18.587 1.00 88.38 83 GLY A O 1
ATOM 721 N N . ILE A 1 84 ? 10.410 -4.469 -17.946 1.00 86.62 84 ILE A N 1
ATOM 722 C CA . ILE A 1 84 ? 11.733 -3.854 -17.837 1.00 86.62 84 ILE A CA 1
ATOM 723 C C . ILE A 1 84 ? 12.685 -4.840 -18.501 1.00 86.62 84 ILE A C 1
ATOM 725 O O . ILE A 1 84 ? 12.728 -5.995 -18.096 1.00 86.62 84 ILE A O 1
ATOM 729 N N . HIS A 1 85 ? 13.404 -4.411 -19.535 1.00 84.56 85 HIS A N 1
ATOM 730 C CA . HIS A 1 85 ? 14.363 -5.277 -20.222 1.00 84.56 85 HIS A CA 1
ATOM 731 C C . HIS A 1 85 ? 15.658 -5.349 -19.404 1.00 84.56 85 HIS A C 1
ATOM 733 O O . HIS A 1 85 ? 16.568 -4.538 -19.584 1.00 84.56 85 HIS A O 1
ATOM 739 N N . ASP A 1 86 ? 15.712 -6.281 -18.454 1.00 79.56 86 ASP A N 1
ATOM 740 C CA . ASP A 1 86 ? 16.795 -6.443 -17.480 1.00 79.56 86 ASP A CA 1
ATOM 741 C C . ASP A 1 86 ? 17.617 -7.733 -17.665 1.00 79.56 86 ASP A C 1
ATOM 743 O O . ASP A 1 86 ? 18.299 -8.184 -16.745 1.00 79.56 86 ASP A O 1
ATOM 747 N N . ASP A 1 87 ? 17.632 -8.273 -18.889 1.00 82.56 87 ASP A N 1
ATOM 748 C CA . ASP A 1 87 ? 18.260 -9.555 -19.254 1.00 82.56 87 ASP A CA 1
ATOM 749 C C . ASP A 1 87 ? 19.741 -9.677 -18.843 1.00 82.56 87 ASP A C 1
ATOM 751 O O . ASP A 1 87 ? 20.251 -10.772 -18.590 1.00 82.56 87 ASP A O 1
ATOM 755 N N . VAL A 1 88 ? 20.453 -8.549 -18.766 1.00 82.12 88 VAL A N 1
ATOM 756 C CA . VAL A 1 88 ? 21.860 -8.487 -18.355 1.00 82.12 88 VAL A CA 1
ATOM 757 C C . VAL A 1 88 ? 21.947 -7.998 -16.912 1.00 82.12 88 VAL A C 1
ATOM 759 O O . VAL A 1 88 ? 21.976 -6.799 -16.659 1.00 82.12 88 VAL A O 1
ATOM 762 N N . TRP A 1 89 ? 22.026 -8.925 -15.959 1.00 79.56 89 TRP A N 1
ATOM 763 C CA . TRP A 1 89 ? 22.066 -8.646 -14.511 1.00 79.56 89 TRP A CA 1
ATOM 764 C C . TRP A 1 89 ? 23.453 -8.826 -13.875 1.00 79.56 89 TRP A C 1
ATOM 766 O O . TRP A 1 89 ? 23.640 -8.556 -12.687 1.00 79.56 89 TRP A O 1
ATOM 776 N N . LYS A 1 90 ? 24.424 -9.290 -14.668 1.00 82.06 90 LYS A N 1
ATOM 777 C CA . LYS A 1 90 ? 25.824 -9.465 -14.285 1.00 82.06 90 LYS A CA 1
ATOM 778 C C . LYS A 1 90 ? 26.713 -8.861 -15.365 1.00 82.06 90 LYS A C 1
ATOM 780 O O . LYS A 1 90 ? 26.607 -9.241 -16.530 1.00 82.06 90 LYS A O 1
ATOM 785 N N . GLN A 1 91 ? 27.613 -7.970 -14.968 1.00 81.38 91 GLN A N 1
ATOM 786 C CA . GLN A 1 91 ? 28.619 -7.396 -15.854 1.00 81.38 91 GLN A CA 1
ATOM 787 C C . GLN A 1 91 ? 29.990 -7.461 -15.188 1.00 81.38 91 GLN A C 1
ATOM 789 O O . GLN A 1 91 ? 30.165 -6.955 -14.080 1.00 81.38 91 GLN A O 1
ATOM 794 N N . ASP A 1 92 ? 30.953 -8.066 -15.875 1.00 83.44 92 ASP A N 1
ATOM 795 C CA . ASP A 1 92 ? 32.358 -7.977 -15.494 1.00 83.44 92 ASP A CA 1
ATOM 796 C C . ASP A 1 92 ? 32.923 -6.657 -16.041 1.00 83.44 92 ASP A C 1
ATOM 798 O O . ASP A 1 92 ? 32.687 -6.293 -17.195 1.00 83.44 92 ASP A O 1
ATOM 802 N N . THR A 1 93 ? 33.600 -5.894 -15.189 1.00 79.88 93 THR A N 1
ATOM 803 C CA . THR A 1 93 ? 34.225 -4.617 -15.536 1.00 79.88 93 THR A CA 1
ATOM 804 C C . THR A 1 93 ? 35.667 -4.830 -15.975 1.00 79.88 93 THR A C 1
ATOM 806 O O . THR A 1 93 ? 36.326 -5.782 -15.558 1.00 79.88 93 THR A O 1
ATOM 809 N N . ASP A 1 94 ? 36.210 -3.877 -16.734 1.00 81.31 94 ASP A N 1
ATOM 810 C CA . ASP A 1 94 ? 37.612 -3.902 -17.182 1.00 81.31 94 ASP A CA 1
ATOM 811 C C . ASP A 1 94 ? 38.621 -3.907 -16.015 1.00 81.31 94 ASP A C 1
ATOM 813 O O . ASP A 1 94 ? 39.771 -4.311 -16.169 1.00 81.31 94 ASP A O 1
ATOM 817 N N . SER A 1 95 ? 38.187 -3.491 -14.820 1.00 85.50 95 SER A N 1
ATOM 818 C CA . SER A 1 95 ? 38.961 -3.549 -13.575 1.00 85.50 95 SER A CA 1
ATOM 819 C C . SER A 1 95 ? 38.956 -4.922 -12.886 1.00 85.50 95 SER A C 1
ATOM 821 O O . SER A 1 95 ? 39.564 -5.066 -11.826 1.00 85.50 95 SER A O 1
ATOM 823 N N . GLY A 1 96 ? 38.266 -5.920 -13.447 1.00 84.44 96 GLY A N 1
ATOM 824 C CA . GLY A 1 96 ? 38.102 -7.252 -12.860 1.00 84.44 96 GLY A CA 1
ATOM 825 C C . GLY A 1 96 ? 37.038 -7.342 -11.759 1.00 84.44 96 GLY A C 1
ATOM 826 O O . GLY A 1 96 ? 36.960 -8.366 -11.083 1.00 84.44 96 GLY A O 1
ATOM 827 N N . ALA A 1 97 ? 36.227 -6.299 -11.553 1.00 83.50 97 ALA A N 1
ATOM 828 C CA . ALA A 1 97 ? 35.101 -6.337 -10.623 1.00 83.50 97 ALA A CA 1
ATOM 829 C C . ALA A 1 97 ? 33.839 -6.853 -11.328 1.00 83.50 97 ALA A C 1
ATOM 831 O O . ALA A 1 97 ? 33.641 -6.628 -12.516 1.00 83.50 97 ALA A O 1
ATOM 832 N N . THR A 1 98 ? 32.949 -7.513 -10.594 1.00 82.56 98 THR A N 1
ATOM 833 C CA . THR A 1 98 ? 31.646 -7.934 -11.121 1.00 82.56 98 THR A CA 1
ATOM 834 C C . THR A 1 98 ? 30.547 -7.087 -10.488 1.00 82.56 98 THR A C 1
ATOM 836 O O . THR A 1 98 ? 30.422 -7.038 -9.264 1.00 82.56 98 THR A O 1
ATOM 839 N N . ILE A 1 99 ? 29.724 -6.445 -11.316 1.00 82.50 99 ILE A N 1
ATOM 840 C CA . ILE A 1 99 ? 28.550 -5.681 -10.887 1.00 82.50 99 ILE A CA 1
ATOM 841 C C . ILE A 1 99 ? 27.308 -6.566 -11.033 1.00 82.50 99 ILE A C 1
ATOM 843 O O . ILE A 1 99 ? 27.052 -7.110 -12.107 1.00 82.50 99 ILE A O 1
ATOM 847 N N . PHE A 1 100 ? 26.524 -6.677 -9.957 1.00 80.12 100 PHE A N 1
ATOM 848 C CA . PHE A 1 100 ? 25.237 -7.384 -9.920 1.00 80.12 100 PHE A CA 1
ATOM 849 C C . PHE A 1 100 ? 24.071 -6.391 -9.922 1.00 80.12 100 PHE A C 1
ATOM 851 O O . PHE A 1 100 ? 23.336 -6.256 -8.943 1.00 80.12 100 PHE A O 1
ATOM 858 N N . LEU A 1 101 ? 23.946 -5.636 -11.009 1.00 78.56 101 LEU A N 1
ATOM 859 C CA . LEU A 1 101 ? 22.840 -4.715 -11.250 1.00 78.56 101 LEU A CA 1
ATOM 860 C C . LEU A 1 101 ? 22.401 -4.850 -12.710 1.00 78.56 101 LEU A C 1
ATOM 862 O O . LEU A 1 101 ? 23.255 -5.075 -13.570 1.00 78.56 101 LEU A O 1
ATOM 866 N N . PRO A 1 102 ? 21.098 -4.699 -13.002 1.00 77.06 102 PRO A N 1
ATOM 867 C CA . PRO A 1 102 ? 20.613 -4.770 -14.368 1.00 77.06 102 PRO A CA 1
ATOM 868 C C . PRO A 1 102 ? 21.220 -3.647 -15.212 1.00 77.06 102 PRO A C 1
ATOM 870 O O . PRO A 1 102 ? 21.117 -2.463 -14.875 1.00 77.06 102 PRO A O 1
ATOM 873 N N . TYR A 1 103 ? 21.866 -4.022 -16.312 1.00 80.12 103 TYR A N 1
ATOM 874 C CA . TYR A 1 103 ? 22.411 -3.092 -17.287 1.00 80.12 103 TYR A CA 1
ATOM 875 C C . TYR A 1 103 ? 21.296 -2.621 -18.220 1.00 80.12 103 TYR A C 1
ATOM 877 O O . TYR A 1 103 ? 20.963 -3.261 -19.217 1.00 80.12 103 TYR A O 1
ATOM 885 N N . LEU A 1 104 ? 20.715 -1.473 -17.884 1.00 82.62 104 LEU A N 1
ATOM 886 C CA . LEU A 1 104 ? 19.617 -0.883 -18.641 1.00 82.62 104 LEU A CA 1
ATOM 887 C C . LEU A 1 104 ? 20.157 0.061 -19.718 1.00 82.62 104 LEU A C 1
ATOM 889 O O . LEU A 1 104 ? 20.758 1.098 -19.408 1.00 82.62 104 LEU A O 1
ATOM 893 N N . ARG A 1 105 ? 19.941 -0.303 -20.986 1.00 74.19 105 ARG A N 1
ATOM 894 C CA . ARG A 1 105 ? 20.413 0.464 -22.151 1.00 74.19 105 ARG A CA 1
ATOM 895 C C . ARG A 1 105 ? 19.532 1.668 -22.470 1.00 74.19 105 ARG A C 1
ATOM 897 O O . ARG A 1 105 ? 20.075 2.698 -22.845 1.00 74.19 105 ARG A O 1
ATOM 904 N N . SER A 1 106 ? 18.217 1.539 -22.301 1.00 85.94 106 SER A N 1
ATOM 905 C CA . SER A 1 106 ? 17.257 2.596 -22.631 1.00 85.94 106 SER A CA 1
ATOM 906 C C . SER A 1 106 ? 16.945 3.480 -21.420 1.00 85.94 106 SER A C 1
ATOM 908 O O . SER A 1 106 ? 16.864 2.994 -20.284 1.00 85.94 106 SER A O 1
ATOM 910 N N . GLU A 1 107 ? 16.727 4.778 -21.649 1.00 86.06 107 GLU A N 1
ATOM 911 C CA . GLU A 1 107 ? 16.200 5.678 -20.614 1.00 86.06 107 GLU A CA 1
ATOM 912 C C . GLU A 1 107 ? 14.813 5.217 -20.144 1.00 86.06 107 GLU A C 1
ATOM 914 O O . GLU A 1 107 ? 14.493 5.253 -18.954 1.00 86.06 107 GLU A O 1
ATOM 919 N N . ARG A 1 108 ? 14.026 4.660 -21.069 1.00 89.38 108 ARG A N 1
ATOM 920 C CA . ARG A 1 108 ? 12.715 4.070 -20.806 1.00 89.38 108 ARG A CA 1
ATOM 921 C C . ARG A 1 108 ? 12.727 3.000 -19.729 1.00 89.38 108 ARG A C 1
ATOM 923 O O . ARG A 1 108 ? 11.924 3.067 -18.799 1.00 89.38 108 ARG A O 1
ATOM 930 N N . ASP A 1 109 ? 13.635 2.038 -19.824 1.00 88.50 109 ASP A N 1
ATOM 931 C CA . ASP A 1 109 ? 13.716 0.953 -18.848 1.00 88.50 109 ASP A CA 1
ATOM 932 C C . ASP A 1 109 ? 14.273 1.446 -17.509 1.00 88.50 109 ASP A C 1
ATOM 934 O O . ASP A 1 109 ? 13.806 1.002 -16.460 1.00 88.50 109 ASP A O 1
ATOM 938 N N . ARG A 1 110 ? 15.205 2.414 -17.516 1.00 89.12 110 ARG A N 1
ATOM 939 C CA . ARG A 1 110 ? 15.728 3.041 -16.286 1.00 89.12 110 ARG A CA 1
ATOM 940 C C . ARG A 1 110 ? 14.627 3.750 -15.508 1.00 89.12 110 ARG A C 1
ATOM 942 O O . ARG A 1 110 ? 14.465 3.497 -14.313 1.00 89.12 110 ARG A O 1
ATOM 949 N N . SER A 1 111 ? 13.848 4.589 -16.184 1.00 91.50 111 SER A N 1
ATOM 950 C CA . SER A 1 111 ? 12.764 5.346 -15.559 1.00 91.50 111 SER A CA 1
ATOM 951 C C . SER A 1 111 ? 11.607 4.438 -15.143 1.00 91.50 111 SER A C 1
ATOM 953 O O . SER A 1 111 ? 11.079 4.587 -14.041 1.00 91.50 111 SER A O 1
ATOM 955 N N . ASN A 1 112 ? 11.264 3.426 -15.952 1.00 93.06 112 ASN A N 1
ATOM 956 C CA . ASN A 1 112 ? 10.239 2.448 -15.585 1.00 93.06 112 ASN A CA 1
AT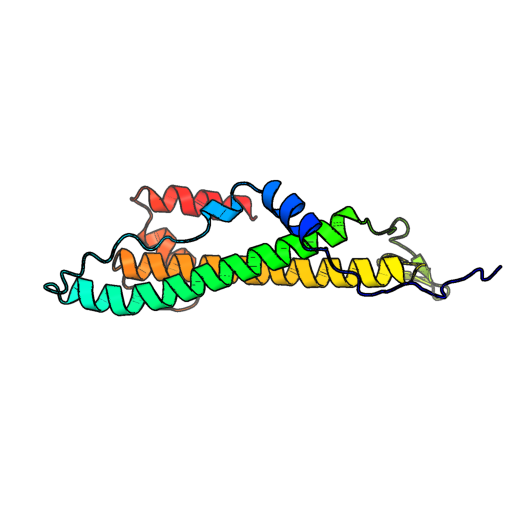OM 957 C C . ASN A 1 112 ? 10.658 1.602 -14.366 1.00 93.06 112 ASN A C 1
ATOM 959 O O . ASN A 1 112 ? 9.848 1.416 -13.459 1.00 93.06 112 ASN A O 1
ATOM 963 N N . LEU A 1 113 ? 11.921 1.156 -14.286 1.00 92.06 113 LEU A N 1
ATOM 964 C CA . LEU A 1 113 ? 12.448 0.444 -13.113 1.00 92.06 113 LEU A CA 1
ATOM 965 C C . LEU A 1 113 ? 12.452 1.327 -11.864 1.00 92.06 113 LEU A C 1
ATOM 967 O O . LEU A 1 113 ? 12.082 0.861 -10.786 1.00 92.06 113 LEU A O 1
ATOM 971 N N . PHE A 1 114 ? 12.856 2.590 -11.997 1.00 92.69 114 PHE A N 1
ATOM 972 C CA . PHE A 1 114 ? 12.817 3.545 -10.894 1.00 92.69 114 PHE A CA 1
ATOM 973 C C . PHE A 1 114 ? 11.392 3.716 -10.353 1.00 92.69 114 PHE A C 1
ATOM 975 O O . PHE A 1 114 ? 11.168 3.553 -9.153 1.00 92.69 114 PHE A O 1
ATOM 982 N N . LEU A 1 115 ? 10.416 3.975 -11.229 1.00 95.25 115 LEU A N 1
ATOM 983 C CA . LEU A 1 115 ? 9.018 4.172 -10.842 1.00 95.25 115 LEU A CA 1
ATOM 984 C C . LEU A 1 115 ? 8.377 2.896 -10.282 1.00 95.25 115 LEU A C 1
ATOM 986 O O . LEU A 1 115 ? 7.623 2.961 -9.307 1.00 95.25 115 LEU A O 1
ATOM 990 N N . PHE A 1 116 ? 8.707 1.730 -10.842 1.00 95.06 116 PHE A N 1
ATOM 991 C CA . PHE A 1 116 ? 8.302 0.438 -10.294 1.00 95.06 116 PHE A CA 1
ATOM 992 C C . PHE A 1 116 ? 8.814 0.264 -8.861 1.00 95.06 116 PHE A C 1
ATOM 994 O O . PHE A 1 116 ? 8.018 0.041 -7.949 1.00 95.06 116 PHE A O 1
ATOM 1001 N N . ARG A 1 117 ? 10.124 0.434 -8.640 1.00 94.44 117 ARG A N 1
ATOM 1002 C CA . ARG A 1 117 ? 10.737 0.308 -7.310 1.00 94.44 117 ARG A CA 1
ATOM 1003 C C . ARG A 1 117 ? 10.114 1.288 -6.324 1.00 94.44 117 ARG A C 1
ATOM 1005 O O . ARG A 1 117 ? 9.571 0.856 -5.311 1.00 94.44 117 ARG A O 1
ATOM 1012 N N . TYR A 1 118 ? 10.082 2.571 -6.676 1.00 95.94 118 TYR A N 1
ATOM 1013 C CA . TYR A 1 118 ? 9.498 3.624 -5.848 1.00 95.94 118 TYR A CA 1
ATOM 1014 C C . TYR A 1 118 ? 8.045 3.322 -5.454 1.00 95.94 118 TYR A C 1
ATOM 1016 O O . TYR A 1 118 ? 7.694 3.361 -4.274 1.00 95.94 118 TYR A O 1
ATOM 1024 N N . SER A 1 119 ? 7.190 2.984 -6.424 1.00 96.88 119 SER A N 1
ATOM 1025 C CA . SER A 1 119 ? 5.781 2.680 -6.152 1.00 96.88 119 SER A CA 1
ATOM 1026 C C . SER A 1 119 ? 5.610 1.409 -5.316 1.00 96.88 119 SER A C 1
ATOM 1028 O O . SER A 1 119 ? 4.775 1.402 -4.411 1.00 96.88 119 SER A O 1
ATOM 1030 N N . SER A 1 120 ? 6.429 0.376 -5.550 1.00 96.94 120 SER A N 1
ATOM 1031 C CA . SER A 1 120 ? 6.384 -0.877 -4.785 1.00 96.94 120 SER A CA 1
ATOM 1032 C C . SER A 1 120 ? 6.769 -0.673 -3.316 1.00 96.94 120 SER A C 1
ATOM 1034 O O . SER A 1 120 ? 6.100 -1.182 -2.417 1.00 96.94 120 SER A O 1
ATOM 1036 N N . GLU A 1 121 ? 7.776 0.158 -3.043 1.00 97.38 121 GLU A N 1
ATOM 1037 C CA . GLU A 1 121 ? 8.156 0.533 -1.680 1.00 97.38 121 GLU A CA 1
ATOM 1038 C C . GLU A 1 121 ? 7.023 1.295 -0.984 1.00 97.38 121 GLU A C 1
ATOM 1040 O O . GLU A 1 121 ? 6.677 1.006 0.163 1.00 97.38 121 GLU A O 1
ATOM 1045 N N . HIS A 1 122 ? 6.378 2.225 -1.696 1.00 96.94 122 HIS A N 1
ATOM 1046 C CA . HIS A 1 122 ? 5.229 2.968 -1.175 1.00 96.94 122 HIS A CA 1
ATOM 1047 C C . HIS A 1 122 ? 4.022 2.064 -0.919 1.00 96.94 122 HIS A C 1
ATOM 1049 O O . HIS A 1 122 ? 3.316 2.261 0.071 1.00 96.94 122 HIS A O 1
ATOM 1055 N N . TYR A 1 123 ? 3.790 1.060 -1.768 1.00 95.62 123 TYR A N 1
ATOM 1056 C CA . TYR A 1 123 ? 2.791 0.021 -1.536 1.00 95.62 123 TYR A CA 1
ATOM 1057 C C . TYR A 1 123 ? 3.035 -0.694 -0.208 1.00 95.62 123 TYR A C 1
ATOM 1059 O O . TYR A 1 123 ? 2.171 -0.635 0.667 1.00 95.62 123 TYR A O 1
ATOM 1067 N N . TYR A 1 124 ? 4.222 -1.263 0.007 1.00 94.81 124 TYR A N 1
ATOM 1068 C CA . TYR A 1 124 ? 4.516 -1.964 1.260 1.00 94.81 124 TYR A CA 1
ATOM 1069 C C . TYR A 1 124 ? 4.501 -1.040 2.481 1.00 94.81 124 TYR A C 1
ATOM 1071 O O . TYR A 1 124 ? 3.962 -1.407 3.525 1.00 94.81 124 TYR A O 1
ATOM 1079 N N . TYR A 1 125 ? 4.998 0.190 2.354 1.00 95.88 125 TYR A N 1
ATOM 1080 C CA . TYR A 1 125 ? 4.909 1.181 3.425 1.00 95.88 125 TYR A CA 1
ATOM 1081 C C . TYR A 1 125 ? 3.451 1.478 3.810 1.00 95.88 125 TYR A C 1
ATOM 1083 O O . TYR A 1 125 ? 3.097 1.548 4.990 1.00 95.88 125 TYR A O 1
ATOM 1091 N N . HIS A 1 126 ? 2.572 1.647 2.822 1.00 94.94 126 HIS A N 1
ATOM 1092 C CA . HIS A 1 126 ? 1.152 1.886 3.064 1.00 94.94 126 HIS A CA 1
ATOM 1093 C C . HIS A 1 126 ? 0.432 0.658 3.605 1.00 94.94 126 HIS A C 1
ATOM 1095 O O . HIS A 1 126 ? -0.464 0.803 4.430 1.00 94.94 126 HIS A O 1
ATOM 1101 N N . TYR A 1 127 ? 0.853 -0.529 3.198 1.00 92.31 127 TYR A N 1
ATOM 1102 C CA . TYR A 1 127 ? 0.312 -1.782 3.683 1.00 92.31 127 TYR A CA 1
ATOM 1103 C C . TYR A 1 127 ? 0.613 -1.983 5.171 1.00 92.31 127 TYR A C 1
ATOM 1105 O O . TYR A 1 127 ? -0.303 -2.179 5.968 1.00 92.31 127 TYR A O 1
ATOM 1113 N N . ILE A 1 128 ? 1.884 -1.835 5.562 1.00 91.31 128 ILE A N 1
ATOM 1114 C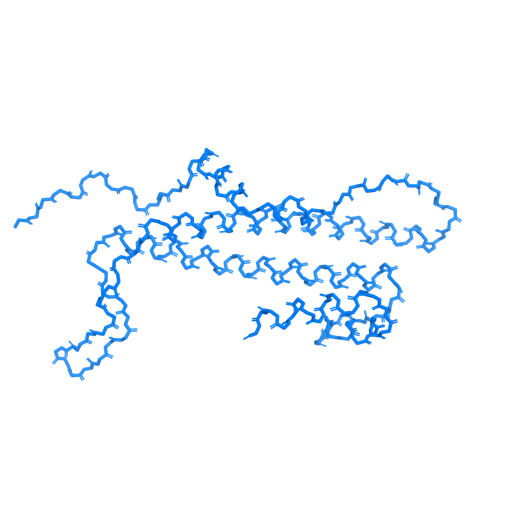 CA . ILE A 1 128 ? 2.321 -1.948 6.961 1.00 91.31 128 ILE A CA 1
ATOM 1115 C C . ILE A 1 128 ? 1.600 -0.904 7.816 1.00 91.31 128 ILE A C 1
ATOM 1117 O O . ILE A 1 128 ? 1.006 -1.238 8.836 1.00 91.31 128 ILE A O 1
ATOM 1121 N N . SER A 1 129 ? 1.555 0.347 7.352 1.00 92.44 129 SER A N 1
ATOM 1122 C CA . SER A 1 129 ? 0.862 1.416 8.073 1.00 92.44 129 SER A CA 1
ATOM 1123 C C . SER A 1 129 ? -0.650 1.179 8.194 1.00 92.44 129 SER A C 1
ATOM 1125 O O . SER A 1 129 ? -1.226 1.540 9.216 1.00 92.44 129 SER A O 1
ATOM 1127 N N . ALA A 1 130 ? -1.308 0.583 7.193 1.00 92.44 130 ALA A N 1
ATOM 1128 C CA . ALA A 1 130 ? -2.716 0.201 7.298 1.00 92.44 130 ALA A CA 1
ATOM 1129 C C . ALA A 1 130 ? -2.911 -0.922 8.330 1.00 92.44 130 ALA A C 1
ATOM 1131 O O . ALA A 1 130 ? -3.820 -0.836 9.152 1.00 92.44 130 ALA A O 1
ATOM 1132 N N . SER A 1 131 ? -2.024 -1.923 8.329 1.00 90.25 131 SER A N 1
ATOM 1133 C CA . SER A 1 131 ? -2.016 -3.022 9.302 1.00 90.25 131 SER A CA 1
ATOM 1134 C C . SER A 1 131 ? -1.874 -2.511 10.739 1.00 90.25 131 SER A C 1
ATOM 1136 O O . SER A 1 131 ? -2.694 -2.846 11.592 1.00 90.25 131 SER A O 1
ATOM 1138 N N . ASP A 1 132 ? -0.924 -1.609 11.004 1.00 90.56 132 ASP A N 1
ATOM 1139 C CA . ASP A 1 132 ? -0.742 -0.998 12.330 1.00 90.56 132 ASP A CA 1
ATOM 1140 C C . ASP A 1 132 ? -2.017 -0.295 12.822 1.00 90.56 132 ASP A C 1
ATOM 1142 O O . ASP A 1 132 ? -2.401 -0.418 13.989 1.00 90.56 132 ASP A O 1
ATOM 1146 N N . ILE A 1 133 ? -2.718 0.407 11.924 1.00 91.75 133 ILE A N 1
ATOM 1147 C CA . ILE A 1 133 ? -3.982 1.067 12.263 1.00 91.75 133 ILE A CA 1
ATOM 1148 C C . ILE A 1 133 ? -5.075 0.037 12.578 1.00 91.75 133 ILE A C 1
ATOM 1150 O O . ILE A 1 133 ? -5.837 0.251 13.519 1.00 91.75 133 ILE A O 1
ATOM 1154 N N . VAL A 1 134 ? -5.150 -1.085 11.852 1.00 89.56 134 VAL A N 1
ATOM 1155 C CA . VAL A 1 134 ? -6.084 -2.183 12.173 1.00 89.56 134 VAL A CA 1
ATOM 1156 C C . VAL A 1 134 ? -5.825 -2.706 13.580 1.00 89.56 134 VAL A C 1
ATOM 1158 O O . VAL A 1 134 ? -6.761 -2.830 14.366 1.00 89.56 134 VAL A O 1
ATOM 1161 N N . TYR A 1 135 ? -4.566 -2.957 13.938 1.00 88.00 135 TYR A N 1
ATOM 1162 C CA . TYR A 1 135 ? -4.211 -3.389 15.289 1.00 88.00 135 TYR A CA 1
ATOM 1163 C C . TYR A 1 135 ? -4.602 -2.351 16.347 1.00 88.00 135 TYR A C 1
ATOM 1165 O O . TYR A 1 135 ? -5.187 -2.712 17.370 1.00 88.00 135 TYR A O 1
ATOM 1173 N N . HIS A 1 136 ? -4.380 -1.061 16.088 1.00 88.69 136 HIS A N 1
ATOM 1174 C CA . HIS A 1 136 ? -4.835 -0.006 16.992 1.00 88.69 136 HIS A CA 1
ATOM 1175 C C . HIS A 1 136 ? -6.367 0.007 17.144 1.00 88.69 136 HIS A C 1
ATOM 1177 O O . HIS A 1 136 ? -6.878 0.034 18.265 1.00 88.69 136 HIS A O 1
ATOM 1183 N N . LEU A 1 137 ? -7.110 -0.084 16.037 1.00 86.00 137 LEU A N 1
ATOM 1184 C CA . LEU A 1 137 ? -8.572 -0.170 16.048 1.00 86.00 137 LEU A CA 1
ATOM 1185 C C . LEU A 1 137 ? -9.060 -1.384 16.847 1.00 86.00 137 LEU A C 1
ATOM 1187 O O . LEU A 1 137 ? -9.981 -1.248 17.645 1.00 86.00 137 LEU A O 1
ATOM 1191 N N . LEU A 1 138 ? -8.419 -2.547 16.702 1.00 84.50 138 LEU A N 1
ATOM 1192 C CA . LEU A 1 138 ? -8.741 -3.751 17.475 1.00 84.50 138 LEU A CA 1
ATOM 1193 C C . LEU A 1 138 ? -8.474 -3.565 18.974 1.00 84.50 138 LEU A C 1
ATOM 1195 O O . LEU A 1 138 ? -9.285 -3.989 19.796 1.00 84.50 138 LEU A O 1
ATOM 1199 N N . ASN A 1 139 ? -7.365 -2.917 19.335 1.00 85.38 139 ASN A N 1
ATOM 1200 C CA . ASN A 1 139 ? -7.023 -2.616 20.724 1.00 85.38 139 ASN A CA 1
ATOM 1201 C C . ASN A 1 139 ? -8.092 -1.745 21.398 1.00 85.38 139 ASN A C 1
ATOM 1203 O O . ASN A 1 139 ? -8.506 -2.053 22.515 1.00 85.38 139 ASN A O 1
ATOM 1207 N N . VAL A 1 140 ? -8.564 -0.702 20.704 1.00 82.81 140 VAL A N 1
ATOM 1208 C CA . VAL A 1 140 ? -9.623 0.196 21.193 1.00 82.81 140 VAL A CA 1
ATOM 1209 C C . VAL A 1 140 ? -10.981 -0.510 21.205 1.00 82.81 140 VAL A C 1
ATOM 1211 O O . VAL A 1 140 ? -11.665 -0.512 22.224 1.00 82.81 140 VAL A O 1
ATOM 1214 N N . PHE A 1 141 ? -11.360 -1.166 20.105 1.00 78.44 141 PHE A N 1
ATOM 1215 C CA . PHE A 1 141 ? -12.671 -1.801 19.950 1.00 78.44 141 PHE A CA 1
ATOM 1216 C C . PHE A 1 141 ? -12.921 -2.906 20.984 1.00 78.44 141 PHE A C 1
ATOM 1218 O O . PHE A 1 141 ? -14.009 -2.996 21.547 1.00 78.44 141 PHE A O 1
ATOM 1225 N N . TYR A 1 142 ? -11.907 -3.728 21.270 1.00 77.94 142 TYR A N 1
ATOM 1226 C CA . TYR A 1 142 ? -11.998 -4.794 22.269 1.00 77.94 142 TYR A CA 1
ATOM 1227 C C . TYR A 1 142 ? -11.534 -4.371 23.671 1.00 77.94 142 TYR A C 1
ATOM 1229 O O . TYR A 1 142 ? -11.486 -5.227 24.555 1.00 77.94 142 TYR A O 1
ATOM 1237 N N . ASN A 1 143 ? -11.191 -3.092 23.876 1.00 79.31 143 ASN A N 1
ATOM 1238 C CA . ASN A 1 143 ? -10.614 -2.561 25.114 1.00 79.31 143 ASN A CA 1
ATOM 1239 C C . ASN A 1 143 ? -9.490 -3.457 25.674 1.00 79.31 143 ASN A C 1
ATOM 1241 O O . ASN A 1 143 ? -9.520 -3.882 26.827 1.00 79.31 143 ASN A O 1
ATOM 1245 N N . LEU A 1 144 ? -8.510 -3.806 24.833 1.00 82.75 144 LEU A N 1
ATOM 1246 C CA . LEU A 1 144 ? -7.425 -4.720 25.219 1.00 82.75 144 LEU A CA 1
ATOM 1247 C C . LEU A 1 144 ? -6.359 -4.039 26.090 1.00 82.75 144 LEU A C 1
ATOM 1249 O O . LEU A 1 144 ? -5.510 -4.733 26.659 1.00 82.75 144 LEU A O 1
ATOM 1253 N N . GLU A 1 145 ? -6.378 -2.705 26.174 1.00 85.00 145 GLU A N 1
ATOM 1254 C CA . GLU A 1 145 ? -5.484 -1.881 27.001 1.00 85.00 145 GLU A CA 1
ATOM 1255 C C . GLU A 1 145 ? -3.992 -2.185 26.769 1.00 85.00 145 GLU A C 1
ATOM 1257 O O . GLU A 1 145 ? -3.153 -2.097 27.669 1.00 85.00 145 GLU A O 1
ATOM 1262 N N . VAL A 1 146 ? -3.635 -2.577 25.542 1.00 86.94 146 VAL A N 1
ATOM 1263 C CA . VAL A 1 146 ? -2.236 -2.740 25.144 1.00 86.94 146 VAL A CA 1
ATOM 1264 C C . VAL A 1 146 ? -1.644 -1.352 24.935 1.00 86.94 146 VAL A C 1
ATOM 1266 O O . VAL A 1 146 ? -2.192 -0.540 24.190 1.00 86.94 146 VAL A O 1
ATOM 1269 N N . LYS A 1 147 ? -0.521 -1.072 25.599 1.00 87.81 147 LYS A N 1
ATOM 1270 C CA . LYS A 1 147 ? 0.228 0.173 25.406 1.00 87.81 147 LYS A CA 1
ATOM 1271 C C . LYS A 1 147 ? 1.042 0.104 24.119 1.00 87.81 147 LYS A C 1
ATOM 1273 O O . LYS A 1 147 ? 1.613 -0.941 23.805 1.00 87.81 147 LYS A O 1
ATOM 1278 N N . GLU A 1 148 ? 1.118 1.225 23.412 1.00 84.19 148 GLU A N 1
ATOM 1279 C CA . GLU A 1 148 ? 1.974 1.370 22.236 1.00 84.19 148 GLU A CA 1
ATOM 1280 C C . GLU A 1 148 ? 3.446 1.130 22.602 1.00 84.19 148 GLU A C 1
ATOM 1282 O O . GLU A 1 148 ? 3.912 1.515 23.677 1.00 84.19 148 GLU A O 1
ATOM 1287 N N . GLY A 1 149 ? 4.178 0.456 21.717 1.00 85.81 149 GLY A N 1
ATOM 1288 C CA . GLY A 1 149 ? 5.577 0.110 21.940 1.00 85.81 149 GLY A CA 1
ATOM 1289 C C . GLY A 1 149 ? 6.071 -0.990 21.005 1.00 85.81 149 GLY A C 1
ATOM 1290 O O . GLY A 1 149 ? 5.383 -1.415 20.075 1.00 85.81 149 GLY A O 1
ATOM 1291 N N . GLY A 1 150 ? 7.285 -1.480 21.262 1.00 84.06 150 GLY A N 1
ATOM 1292 C CA . GLY A 1 150 ? 7.838 -2.605 20.514 1.00 84.06 150 GLY A CA 1
ATOM 1293 C C . GLY A 1 150 ? 6.910 -3.823 20.573 1.00 84.06 150 GLY A C 1
ATOM 1294 O O . GLY A 1 150 ? 6.429 -4.188 21.644 1.00 84.06 150 GLY A O 1
ATOM 1295 N N . ARG A 1 151 ? 6.686 -4.467 19.419 1.00 85.00 151 ARG A N 1
ATOM 1296 C CA . ARG A 1 151 ? 5.819 -5.655 19.272 1.00 85.00 151 ARG A CA 1
ATOM 1297 C C . ARG A 1 151 ? 4.330 -5.410 19.563 1.00 85.00 151 ARG A C 1
ATOM 1299 O O . ARG A 1 151 ? 3.615 -6.371 19.827 1.00 85.00 151 ARG A O 1
ATOM 1306 N N . PHE A 1 152 ? 3.848 -4.170 19.468 1.00 87.38 152 PHE A N 1
ATOM 1307 C CA . PHE A 1 152 ? 2.440 -3.813 19.690 1.00 87.38 152 PHE A CA 1
ATOM 1308 C C . PHE A 1 152 ? 1.443 -4.750 18.985 1.00 87.38 152 PHE A C 1
ATOM 1310 O O . PHE A 1 152 ? 0.620 -5.378 19.650 1.00 87.38 152 PHE A O 1
ATOM 1317 N N . ASN A 1 153 ? 1.585 -4.933 17.667 1.00 86.06 153 ASN A N 1
ATOM 1318 C CA . ASN A 1 153 ? 0.699 -5.790 16.869 1.00 86.06 153 ASN A CA 1
ATOM 1319 C C . ASN A 1 153 ? 0.689 -7.242 17.364 1.00 86.06 153 ASN A C 1
ATOM 1321 O O . ASN A 1 153 ? -0.362 -7.873 17.433 1.00 86.06 153 ASN A O 1
ATOM 1325 N N . ARG A 1 154 ? 1.856 -7.760 17.767 1.00 84.81 154 ARG A N 1
ATOM 1326 C CA . ARG A 1 154 ? 1.975 -9.106 18.335 1.00 84.81 154 ARG A CA 1
ATOM 1327 C C . ARG A 1 154 ? 1.264 -9.202 19.681 1.00 84.81 154 ARG A C 1
ATOM 1329 O O . ARG A 1 154 ? 0.477 -10.111 19.869 1.00 84.81 154 ARG A O 1
ATOM 1336 N N . ASN A 1 155 ? 1.465 -8.237 20.574 1.00 87.38 155 ASN A N 1
ATOM 1337 C CA . ASN A 1 155 ? 0.809 -8.232 21.884 1.00 87.38 155 ASN A CA 1
ATOM 1338 C C . ASN A 1 155 ? -0.724 -8.179 21.758 1.00 87.38 155 ASN A C 1
ATOM 1340 O O . ASN A 1 155 ? -1.433 -8.771 22.568 1.00 87.38 155 ASN A O 1
ATOM 1344 N N . ILE A 1 156 ? -1.241 -7.475 20.747 1.00 87.06 156 ILE A N 1
ATOM 1345 C CA . ILE A 1 156 ? -2.674 -7.472 20.434 1.00 87.06 156 ILE A CA 1
ATOM 1346 C C . ILE A 1 156 ? -3.113 -8.823 19.879 1.00 87.06 156 ILE A C 1
ATOM 1348 O O . ILE A 1 156 ? -4.123 -9.345 20.338 1.00 87.06 156 ILE A O 1
ATOM 1352 N N . ALA A 1 157 ? -2.368 -9.396 18.928 1.00 83.88 157 ALA A N 1
ATOM 1353 C CA . ALA A 1 157 ? -2.664 -10.720 18.386 1.00 83.88 157 ALA A CA 1
ATOM 1354 C C . ALA A 1 157 ? -2.719 -11.781 19.499 1.00 83.88 157 ALA A C 1
ATOM 1356 O O . ALA A 1 157 ? -3.721 -12.482 19.600 1.00 83.88 157 ALA A O 1
ATOM 1357 N N . ASP A 1 158 ? -1.725 -11.804 20.390 1.00 84.38 158 ASP A N 1
ATOM 1358 C CA . ASP A 1 158 ? -1.641 -12.718 21.535 1.00 84.38 158 ASP A CA 1
ATOM 1359 C C . ASP A 1 158 ? -2.833 -12.523 22.499 1.00 84.38 158 ASP A C 1
ATOM 1361 O O . ASP A 1 158 ? -3.412 -13.489 22.985 1.00 84.38 158 ASP A O 1
ATOM 1365 N N . LYS A 1 159 ? -3.274 -11.278 22.749 1.00 82.62 159 LYS A N 1
ATOM 1366 C CA . LYS A 1 159 ? -4.481 -11.008 23.562 1.00 82.62 159 LYS A CA 1
ATOM 1367 C C . LYS A 1 159 ? -5.795 -11.352 22.854 1.00 82.62 159 LYS A C 1
ATOM 1369 O O . LYS A 1 159 ? -6.827 -11.491 23.513 1.00 82.62 159 LYS A O 1
ATOM 1374 N N . LEU A 1 160 ? -5.782 -11.437 21.527 1.00 80.31 160 LEU A N 1
ATOM 1375 C CA . LEU A 1 160 ? -6.924 -11.870 20.730 1.00 80.31 160 LEU A CA 1
ATOM 1376 C C . LEU A 1 160 ? -6.983 -13.400 20.598 1.00 80.31 160 LEU A C 1
ATOM 1378 O O . LEU A 1 160 ? -8.054 -13.911 20.251 1.00 80.31 160 LEU A O 1
ATOM 1382 N N . GLU A 1 161 ? -5.883 -14.130 20.844 1.00 62.19 161 GLU A N 1
ATOM 1383 C CA . GLU A 1 161 ? -5.850 -15.598 20.808 1.00 62.19 161 GLU A CA 1
ATOM 1384 C C . GLU A 1 161 ? -6.875 -16.165 21.803 1.00 62.19 161 GLU A C 1
ATOM 1386 O O . GLU A 1 161 ? -6.834 -15.915 23.005 1.00 62.19 161 GLU A O 1
ATOM 1391 N N . GLY A 1 162 ? -7.874 -16.869 21.261 1.00 58.34 162 GLY A N 1
ATOM 1392 C CA . GLY A 1 162 ? -9.095 -17.280 21.968 1.00 58.34 162 GLY A CA 1
ATOM 1393 C C . GLY A 1 162 ? -10.391 -16.733 21.351 1.00 58.34 162 GLY A C 1
ATOM 1394 O O . GLY A 1 162 ? -11.474 -17.219 21.669 1.00 58.34 162 GLY A O 1
ATOM 1395 N N . LYS A 1 163 ? -10.307 -15.767 20.423 1.00 56.81 163 LYS A N 1
ATOM 1396 C CA . LYS A 1 163 ? -11.438 -15.240 19.634 1.00 56.81 163 LYS A CA 1
ATOM 1397 C C . LYS A 1 163 ? -11.188 -15.420 18.128 1.00 56.81 163 LYS A C 1
ATOM 1399 O O . LYS A 1 163 ? -10.050 -15.376 17.669 1.00 56.81 163 LYS A O 1
ATOM 1404 N N . ARG A 1 164 ? -12.262 -15.567 17.334 1.00 54.78 164 ARG A N 1
ATOM 1405 C CA . ARG A 1 164 ? -12.251 -15.794 15.862 1.00 54.78 164 ARG A CA 1
ATOM 1406 C C . ARG A 1 164 ? -11.329 -14.825 15.088 1.00 54.78 164 ARG A C 1
ATOM 1408 O O . ARG A 1 164 ? -10.743 -15.211 14.082 1.00 54.78 164 ARG A O 1
ATOM 1415 N N . ALA A 1 165 ? -11.137 -13.606 15.600 1.00 59.00 165 ALA A N 1
ATOM 1416 C CA . ALA A 1 165 ? -10.247 -12.584 15.045 1.00 59.00 165 ALA A CA 1
ATOM 1417 C C . ALA A 1 165 ? -8.751 -12.973 15.029 1.00 59.00 165 ALA A C 1
ATOM 1419 O O . ALA A 1 165 ? -8.064 -12.658 14.063 1.00 59.00 165 ALA A O 1
ATOM 1420 N N . ALA A 1 166 ? -8.237 -13.695 16.033 1.00 55.06 166 ALA A N 1
ATOM 1421 C CA . ALA A 1 166 ? -6.818 -14.075 16.073 1.00 55.06 166 ALA A CA 1
ATOM 1422 C C . ALA A 1 166 ? -6.433 -15.095 14.997 1.00 55.06 166 ALA A C 1
ATOM 1424 O O . ALA A 1 166 ? -5.352 -15.001 14.417 1.00 55.06 166 ALA A O 1
ATOM 1425 N N . SER A 1 167 ? -7.335 -16.027 14.671 1.00 54.78 167 SER A N 1
ATOM 1426 C CA . SER A 1 167 ? -7.105 -16.998 13.590 1.00 54.78 167 SER A CA 1
ATOM 1427 C C . SER A 1 167 ? -6.993 -16.336 12.208 1.00 54.78 167 SER A C 1
ATOM 1429 O O . SER A 1 167 ? -6.171 -16.750 11.402 1.00 54.78 167 SER A O 1
ATOM 1431 N N . LEU A 1 168 ? -7.753 -15.260 11.964 1.00 57.09 168 LEU A N 1
ATOM 1432 C CA . LEU A 1 168 ? -7.718 -14.502 10.705 1.00 57.09 168 LEU A CA 1
ATOM 1433 C C . LEU A 1 168 ? -6.478 -13.598 10.595 1.00 57.09 168 LEU A C 1
ATOM 1435 O O . LEU A 1 168 ? -5.942 -13.403 9.509 1.00 57.09 168 LEU A O 1
ATOM 1439 N N . LEU A 1 169 ? -6.005 -13.048 11.717 1.00 58.28 169 LEU A N 1
ATOM 1440 C CA . LEU A 1 169 ? -4.817 -12.185 11.747 1.00 58.28 169 LEU A CA 1
ATOM 1441 C C . LEU A 1 169 ? -3.508 -12.983 11.675 1.00 58.28 169 LEU A C 1
ATOM 1443 O O . LEU A 1 169 ? -2.526 -12.517 11.098 1.00 58.28 169 LEU A O 1
ATOM 1447 N N . SER A 1 170 ? -3.480 -14.183 12.256 1.00 55.72 170 SER A N 1
ATOM 1448 C CA . SER A 1 170 ? -2.317 -15.076 12.199 1.00 55.72 170 SER A CA 1
ATOM 1449 C C . SER A 1 170 ? -2.116 -15.679 10.808 1.00 55.72 170 SER A C 1
ATOM 1451 O O . SER A 1 170 ? -0.974 -15.734 10.356 1.00 55.72 170 SER A O 1
ATOM 1453 N N . SER A 1 171 ? -3.185 -16.046 10.089 1.00 54.53 171 SER A N 1
ATOM 1454 C CA . SER A 1 171 ? -3.073 -16.449 8.679 1.00 54.53 171 SER A CA 1
ATOM 1455 C C . SER A 1 171 ? -2.537 -15.305 7.816 1.00 54.53 171 SER A C 1
ATOM 1457 O O . SER A 1 171 ? -1.574 -15.493 7.085 1.00 54.53 171 SER A O 1
ATOM 1459 N N . PHE A 1 172 ? -3.060 -14.089 8.008 1.00 53.66 172 PHE A N 1
ATOM 1460 C CA . PHE A 1 172 ? -2.624 -12.908 7.262 1.00 53.66 172 PHE A CA 1
ATOM 1461 C C . PHE A 1 172 ? -1.134 -12.584 7.459 1.00 53.66 172 PHE A C 1
ATOM 1463 O O . PHE A 1 172 ? -0.445 -12.276 6.497 1.00 53.66 172 PHE A O 1
ATOM 1470 N N . ASN A 1 173 ? -0.603 -12.695 8.683 1.00 51.28 173 ASN A N 1
ATOM 1471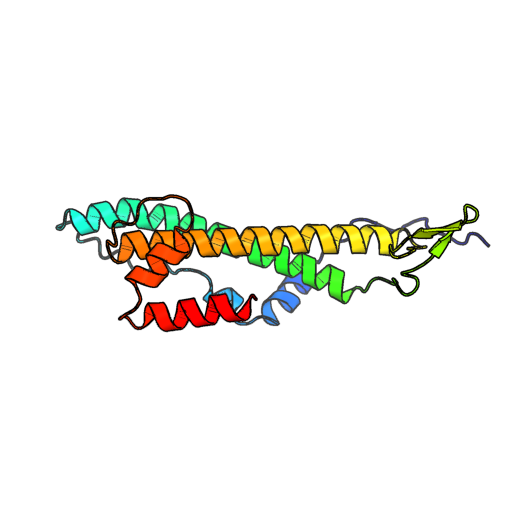 C CA . ASN A 1 173 ? 0.826 -12.466 8.945 1.00 51.28 173 ASN A CA 1
ATOM 1472 C C . ASN A 1 173 ? 1.749 -13.564 8.395 1.00 51.28 173 ASN A C 1
ATOM 1474 O O . ASN A 1 173 ? 2.916 -13.286 8.117 1.00 51.28 173 ASN A O 1
ATOM 1478 N N . ASN A 1 174 ? 1.256 -14.798 8.276 1.00 48.41 174 ASN A N 1
ATOM 1479 C CA . ASN A 1 174 ? 2.036 -15.912 7.743 1.00 48.41 174 ASN A CA 1
ATOM 1480 C C . ASN A 1 174 ? 2.091 -15.902 6.210 1.00 48.41 174 ASN A C 1
ATOM 1482 O O . ASN A 1 174 ? 3.096 -16.332 5.664 1.00 48.41 174 ASN A O 1
ATOM 1486 N N . ASP A 1 175 ? 1.088 -15.339 5.532 1.00 40.81 175 ASP A N 1
ATOM 1487 C CA . ASP A 1 175 ? 1.070 -15.201 4.065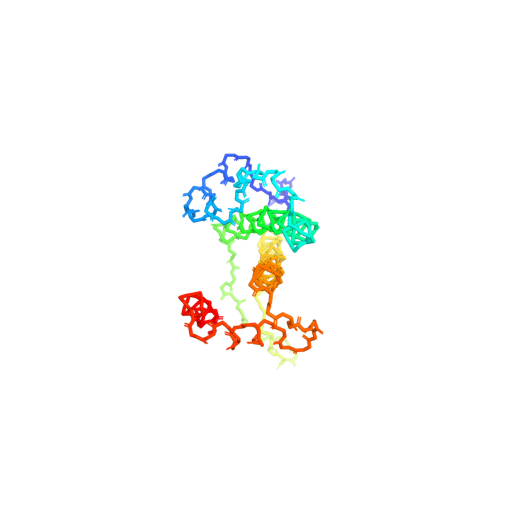 1.00 40.81 175 ASP A CA 1
ATOM 1488 C C . ASP A 1 175 ? 2.063 -14.141 3.531 1.00 40.81 175 ASP A C 1
ATOM 1490 O O . ASP A 1 175 ? 2.265 -14.020 2.325 1.00 40.81 175 ASP A O 1
ATOM 1494 N N . ILE A 1 176 ? 2.680 -13.352 4.421 1.00 40.00 176 ILE A N 1
ATOM 1495 C CA . ILE A 1 176 ? 3.612 -12.257 4.086 1.00 40.00 176 ILE A CA 1
ATOM 1496 C C . ILE A 1 176 ? 5.084 -12.660 4.326 1.00 40.00 176 ILE A C 1
ATOM 1498 O O . ILE A 1 176 ? 5.990 -11.909 3.963 1.00 40.00 176 ILE A O 1
ATOM 1502 N N . ARG A 1 177 ? 5.346 -13.811 4.962 1.00 32.22 177 ARG A N 1
ATOM 1503 C CA . ARG A 1 177 ? 6.701 -14.325 5.232 1.00 32.22 177 ARG A CA 1
ATOM 1504 C C . ARG A 1 177 ? 7.122 -15.372 4.215 1.00 32.22 177 ARG A C 1
ATOM 1506 O O . ARG A 1 177 ? 8.319 -15.343 3.860 1.00 32.22 177 ARG A O 1
#

Sequence (177 aa):
MEEQELDYDPFTYPSLEERKVIIKSQPLIDKLYLDDETNDKSYTDFIKYKNALDIWPWKNRFNNKISKLVFSYVLTKYHFDRGIHDDVWKQDTDSGATIFLPYLRSERDRSNLFLFRYSSEHYYYHYISASDIVYHLLNVFYNLEVKEGGRFNRNIADKLEGKRAASLLSSFNNDIR

Organism: NCBI:txid388950

pLDDT: mean 79.5, std 16.27, range [32.22, 97.38]

InterPro domains:
  IPR041394 Cthe_2314-like HEPN [PF18730] (58-166)

Foldseek 3Di:
DPPDPPDDDLDDFDDPVLLVVQVVVPVCLVVQQDDCPDPPVPCVDPLVVVLVVVQPVLSVVLNVLSVQLSVLSSQLVVLVVVDAPQVCQWDQDPVRDIHRHRDHPDSNNVSSVVSNVVSVVSNVVSVVVSLVSVLVNLCSVVVVVQDDDPCSSVSSLVSCVVPPVNVVVVVVVVVVD

Secondary structure (DSSP, 8-state):
-----SS--SS----HHHHHHHHHT-TTGGGGSPP-------TTSHHHHHHHHHHHHHHHHHHH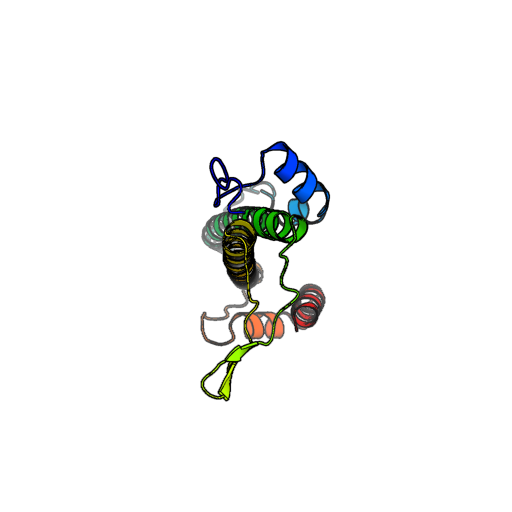HHHHHHHHHHHHHHHHHT--------EE-TTS-EE-S----SHHHHHHHHHHHHHHHHHHHHHHHHHHHHHHHHHHHTT--PPSSTTHHHHHHHHHTTSHHHHHHHHHHHTT-